Protein AF-A0A5K1JSW0-F1 (afdb_monomer)

Foldseek 3Di:
DDPLVCLQPPCVLPPPSVDDDPCSLVPDDPPVSNVSNPSLCRVQHDDPRGNPCSVVVVVVVVVVVVVLVQFKDKAADADPVRDGDDQDPDWDDDPDTDHDDDDIDIDTPDPVSVVVVVVVVVPPD

Sequence (125 aa):
MGNMWAILHDERLYPEPEKFSPERFELEKDPERLRLMDSFNYAFGFGRRRCPGMHFADQSLFFTFTSIMACFNIAPVTDSNGESILPPLEFDGGVFRHPKPFKCSITPRRKNVESLIQAAVSVTI

Mean predicted aligned error: 5.53 Å

Solvent-accessible surface area (backbone atoms only — not comparable to full-atom values): 7871 Å² total; per-residue (Å²): 134,84,63,56,66,60,61,68,48,33,52,92,76,30,68,66,52,90,55,92,57,78,60,65,76,70,71,60,78,53,66,68,56,51,63,70,57,42,56,78,69,52,78,43,48,60,77,100,71,35,50,86,56,51,68,61,51,52,54,51,50,51,54,49,52,53,48,48,61,71,40,37,42,78,44,59,36,65,51,100,84,69,48,73,45,74,68,77,98,45,64,48,82,73,98,59,80,42,71,54,94,71,70,65,39,78,42,65,58,43,82,82,40,45,60,54,54,54,51,57,59,71,68,68,126

pLDDT: mean 90.19, std 8.15, range [39.25, 96.94]

Nearest PDB structures (foldseek):
  8gk3-assembly5_E  TM=7.112E-01  e=3.158E-03  Homo sapiens

Secondary structure (DSSP, 8-state):
---HHHHHT-TTTSSSTTS--GGGGTS---HHHHHHH-THHHHT--GGGS-TTHHHHHHHHHHHHHHHHHHEEEEPEE-TTS-EEPPP--B--SSS--BPP---EEEESSHHHHHHHHHHHHT--

Radius of gyration: 18.8 Å; Cα contacts (8 Å, |Δi|>4): 91; chains: 1; bounding box: 44×35×50 Å

InterPro domains:
  IPR001128 Cytochrome P450 [PF00067] (3-104)
  IPR002401 Cytochrome P450, E-class, group I [PR00463] (3-27)
  IPR002401 Cytochrome P450, E-class, group I [PR00463] (41-51)
  IPR002401 Cytochrome P450, E-class, group I [PR00463] (51-74)
  IPR017972 Cytochrome P450, conserved site [PS00086] (44-53)
  IPR036396 Cytochrome P450 superfamily [G3DSA:1.10.630.10] (1-124)
  IPR036396 Cytochrome P450 superfamily [SSF48264] (3-109)
  IPR050364 Cytochrome P450 monooxygenase, fungi [PTHR46300] (1-121)

Structure (mmCIF, N/CA/C/O backbone):
data_AF-A0A5K1JSW0-F1
#
_entry.id   AF-A0A5K1JSW0-F1
#
loop_
_atom_site.group_PDB
_atom_site.id
_atom_site.type_symbol
_atom_site.label_atom_id
_atom_site.label_alt_id
_atom_site.label_comp_id
_atom_site.label_asym_id
_atom_site.label_entity_id
_atom_site.label_seq_id
_atom_site.pdbx_PDB_ins_code
_atom_site.Cartn_x
_atom_site.Cartn_y
_atom_site.Cartn_z
_atom_site.occupancy
_atom_site.B_iso_or_equiv
_atom_site.auth_seq_id
_atom_site.auth_comp_id
_atom_site.auth_asym_id
_atom_site.auth_atom_id
_atom_site.pdbx_PDB_model_num
ATOM 1 N N . MET A 1 1 ? -0.982 -9.280 -24.799 1.00 64.25 1 MET A N 1
ATOM 2 C CA . MET A 1 1 ? -1.411 -8.946 -23.423 1.00 64.25 1 MET A CA 1
ATOM 3 C C . MET A 1 1 ? -0.244 -9.258 -22.507 1.00 64.25 1 MET A C 1
ATOM 5 O O . MET A 1 1 ? 0.266 -10.366 -22.595 1.00 64.25 1 MET A O 1
ATOM 9 N N . GLY A 1 2 ? 0.245 -8.288 -21.734 1.00 80.81 2 GLY A N 1
ATOM 10 C CA . GLY A 1 2 ? 1.338 -8.531 -20.789 1.00 80.81 2 GLY A CA 1
ATOM 11 C C . GLY A 1 2 ? 0.811 -9.233 -19.540 1.00 80.81 2 GLY A C 1
ATOM 12 O O . GLY A 1 2 ? -0.207 -8.811 -18.997 1.00 80.81 2 GLY A O 1
ATOM 13 N N . ASN A 1 3 ? 1.483 -10.294 -19.095 1.00 90.06 3 ASN A N 1
ATOM 14 C CA . ASN A 1 3 ? 1.165 -10.943 -17.827 1.00 90.06 3 ASN A CA 1
ATOM 15 C C . ASN A 1 3 ? 1.877 -10.192 -16.693 1.00 90.06 3 ASN A C 1
ATOM 17 O O . ASN A 1 3 ? 3.034 -10.471 -16.389 1.00 90.06 3 ASN A O 1
ATOM 21 N N . MET A 1 4 ? 1.195 -9.207 -16.103 1.00 89.75 4 MET A N 1
ATOM 22 C CA . MET A 1 4 ? 1.763 -8.375 -15.033 1.00 89.75 4 MET A CA 1
ATOM 23 C C . MET A 1 4 ? 2.141 -9.195 -13.797 1.00 89.75 4 MET A C 1
ATOM 25 O O . MET A 1 4 ? 3.166 -8.915 -13.187 1.00 89.75 4 MET A O 1
ATOM 29 N N . TRP A 1 5 ? 1.355 -10.226 -13.464 1.00 89.94 5 TRP A N 1
ATOM 30 C CA . TRP A 1 5 ? 1.650 -11.100 -12.330 1.00 89.94 5 TRP A CA 1
ATOM 31 C C . TRP A 1 5 ? 2.996 -11.804 -12.527 1.00 89.94 5 TRP A C 1
ATOM 33 O O . TRP A 1 5 ? 3.866 -11.679 -11.676 1.00 89.94 5 TRP A O 1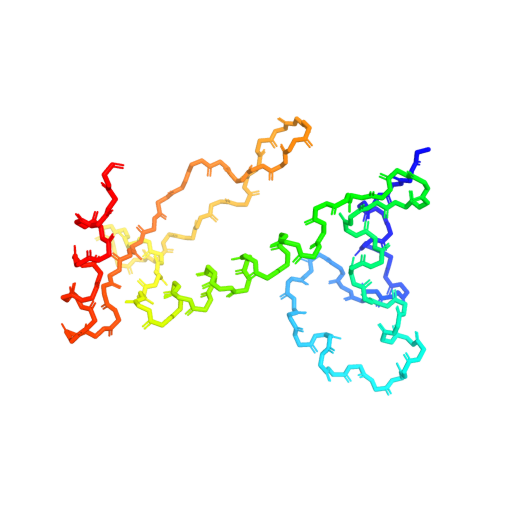
ATOM 43 N N . ALA A 1 6 ? 3.221 -12.417 -13.695 1.00 93.38 6 ALA A N 1
ATOM 44 C CA . ALA A 1 6 ? 4.487 -13.089 -13.996 1.00 93.38 6 ALA A CA 1
ATOM 45 C C . ALA A 1 6 ? 5.699 -12.138 -14.000 1.00 93.38 6 ALA A C 1
ATOM 47 O O . ALA A 1 6 ? 6.778 -12.538 -13.585 1.00 93.38 6 ALA A O 1
ATOM 48 N N . ILE A 1 7 ? 5.535 -10.884 -14.444 1.00 92.50 7 ILE A N 1
ATOM 49 C CA . ILE A 1 7 ? 6.622 -9.887 -14.424 1.00 92.50 7 ILE A CA 1
ATOM 50 C C . ILE A 1 7 ? 6.992 -9.514 -12.984 1.00 92.50 7 ILE A C 1
ATOM 52 O O . ILE A 1 7 ? 8.168 -9.497 -12.632 1.00 92.50 7 ILE A O 1
ATOM 56 N N . LEU A 1 8 ? 5.988 -9.233 -12.149 1.00 92.12 8 LEU A N 1
ATOM 57 C CA . LEU A 1 8 ? 6.192 -8.841 -10.751 1.00 92.12 8 LEU A CA 1
ATOM 58 C C . LEU A 1 8 ? 6.599 -10.022 -9.847 1.00 92.12 8 LEU A C 1
ATOM 60 O O . LEU A 1 8 ? 6.973 -9.791 -8.703 1.00 92.12 8 LEU 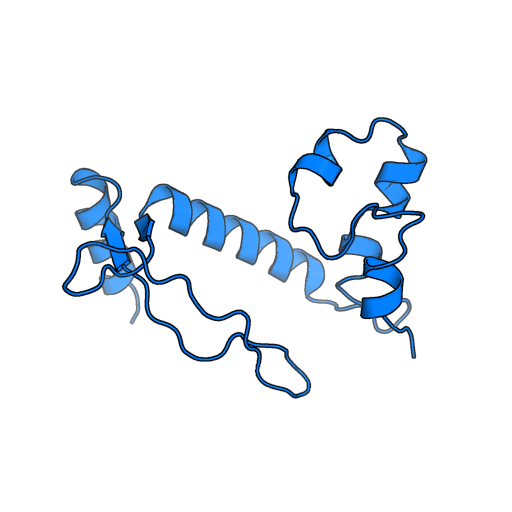A O 1
ATOM 64 N N . HIS A 1 9 ? 6.552 -11.258 -10.359 1.00 94.19 9 HIS A N 1
ATOM 65 C CA . HIS A 1 9 ? 7.000 -12.480 -9.675 1.00 94.19 9 HIS A CA 1
ATOM 66 C C . HIS A 1 9 ? 8.228 -13.123 -10.345 1.00 94.19 9 HIS A C 1
ATOM 68 O O . HIS A 1 9 ? 8.542 -14.282 -10.088 1.00 94.19 9 HIS A O 1
ATOM 74 N N . ASP A 1 10 ? 8.942 -12.400 -11.215 1.00 93.88 10 ASP A N 1
ATOM 75 C CA . ASP A 1 10 ? 10.202 -12.894 -11.774 1.00 93.88 10 ASP A CA 1
ATOM 76 C C . ASP A 1 10 ? 11.290 -12.881 -10.693 1.00 93.88 10 ASP A C 1
ATOM 78 O O . ASP A 1 10 ? 11.804 -11.819 -10.337 1.00 93.88 10 ASP A O 1
ATOM 82 N N . GLU A 1 11 ? 11.671 -14.060 -10.197 1.00 94.81 11 GLU A N 1
ATOM 83 C CA . GLU A 1 11 ? 12.669 -14.229 -9.129 1.00 94.81 11 GLU A CA 1
ATOM 84 C C . GLU A 1 11 ? 14.026 -13.584 -9.446 1.00 94.81 11 GLU A C 1
ATOM 86 O O . GLU A 1 11 ? 14.777 -13.224 -8.535 1.00 94.81 11 GLU A O 1
ATOM 91 N N . ARG A 1 12 ? 14.345 -13.376 -10.731 1.00 92.25 12 ARG A N 1
ATOM 92 C CA . ARG A 1 12 ? 15.584 -12.698 -11.145 1.00 92.25 12 ARG A CA 1
ATOM 93 C C . ARG A 1 12 ? 15.591 -11.231 -10.718 1.00 92.25 12 ARG A C 1
ATOM 95 O O . ARG A 1 12 ? 16.654 -10.701 -10.385 1.00 92.25 12 ARG A O 1
ATOM 102 N N . LEU A 1 13 ? 14.426 -10.583 -10.710 1.00 91.06 13 LEU A N 1
ATOM 103 C CA . LEU A 1 13 ? 14.237 -9.196 -10.270 1.00 91.06 13 LEU A CA 1
ATOM 104 C C . LEU A 1 13 ? 13.745 -9.130 -8.818 1.00 91.06 13 LEU A C 1
ATOM 106 O O . LEU A 1 13 ? 14.257 -8.337 -8.026 1.00 91.06 13 LEU A O 1
ATOM 110 N N . TYR A 1 14 ? 12.822 -10.013 -8.441 1.00 92.50 14 TYR A N 1
ATOM 111 C CA . TYR A 1 14 ? 12.183 -10.048 -7.130 1.00 92.50 14 TYR A CA 1
ATOM 112 C C . TYR A 1 14 ? 12.440 -11.389 -6.418 1.00 92.50 14 TYR A C 1
ATOM 114 O O . TYR A 1 14 ? 11.580 -12.261 -6.452 1.00 92.50 14 TYR A O 1
ATOM 122 N N . PRO A 1 15 ? 13.598 -11.580 -5.752 1.00 92.00 15 PRO A N 1
ATOM 123 C CA . PRO A 1 15 ? 13.854 -12.786 -4.955 1.00 92.00 15 PRO A CA 1
ATOM 124 C C . PRO A 1 15 ? 12.768 -13.046 -3.895 1.00 92.00 15 PRO A C 1
ATOM 126 O O . PRO A 1 15 ? 12.360 -12.113 -3.211 1.00 92.00 15 PRO A O 1
ATOM 129 N N . GLU A 1 16 ? 12.316 -14.290 -3.724 1.00 94.94 16 GLU A N 1
ATOM 130 C CA . GLU A 1 16 ? 11.179 -14.620 -2.837 1.00 94.94 16 GLU A CA 1
ATOM 131 C C . GLU A 1 16 ? 9.923 -13.758 -3.137 1.00 94.94 16 GLU A C 1
ATOM 133 O O . GLU A 1 16 ? 9.435 -13.051 -2.253 1.00 94.94 16 GLU A O 1
ATOM 138 N N . PRO A 1 17 ? 9.384 -13.770 -4.372 1.00 94.12 17 PRO A N 1
ATOM 139 C CA . PRO A 1 17 ? 8.358 -12.811 -4.804 1.00 94.12 17 PRO A CA 1
ATOM 140 C C . PRO A 1 17 ? 7.022 -12.948 -4.057 1.00 94.12 17 PRO A C 1
ATOM 142 O O . PRO A 1 17 ? 6.269 -11.985 -3.957 1.00 94.12 17 PRO A O 1
ATOM 145 N N . GLU A 1 18 ? 6.748 -14.121 -3.484 1.00 94.06 18 GLU A N 1
ATOM 146 C CA . GLU A 1 18 ? 5.562 -14.383 -2.656 1.00 94.06 18 GLU A CA 1
ATOM 147 C C . GLU A 1 18 ? 5.653 -13.739 -1.259 1.00 94.06 18 GLU A C 1
ATOM 149 O O . GLU A 1 18 ? 4.655 -13.622 -0.544 1.00 94.06 18 GLU A O 1
ATOM 154 N N . LYS A 1 19 ? 6.852 -13.317 -0.834 1.00 94.81 19 LYS A N 1
ATOM 155 C CA . LYS A 1 19 ? 7.077 -12.698 0.472 1.00 94.81 19 LYS A CA 1
ATOM 156 C C . LYS A 1 19 ? 6.889 -11.187 0.380 1.00 94.81 19 LYS A C 1
ATOM 158 O O . LYS A 1 19 ? 7.614 -10.487 -0.324 1.00 94.81 19 LYS A O 1
ATOM 163 N N . PHE A 1 20 ? 5.969 -10.657 1.182 1.00 92.94 20 PHE A N 1
ATOM 164 C CA . PHE A 1 20 ? 5.838 -9.214 1.359 1.00 92.94 20 PHE A CA 1
ATOM 165 C C . PHE A 1 20 ? 7.057 -8.654 2.113 1.00 92.94 20 PHE A C 1
ATOM 167 O O . PHE A 1 20 ? 7.194 -8.861 3.317 1.00 92.94 20 PHE A O 1
ATOM 174 N N . SER A 1 21 ? 7.948 -7.959 1.399 1.00 92.94 21 SER A N 1
ATOM 175 C CA . SER A 1 21 ? 9.129 -7.289 1.964 1.00 92.94 21 SER A CA 1
ATOM 176 C C . SER A 1 21 ? 9.313 -5.908 1.326 1.00 92.94 21 SER A C 1
ATOM 178 O O . SER A 1 21 ? 9.879 -5.808 0.233 1.00 92.94 21 SER A O 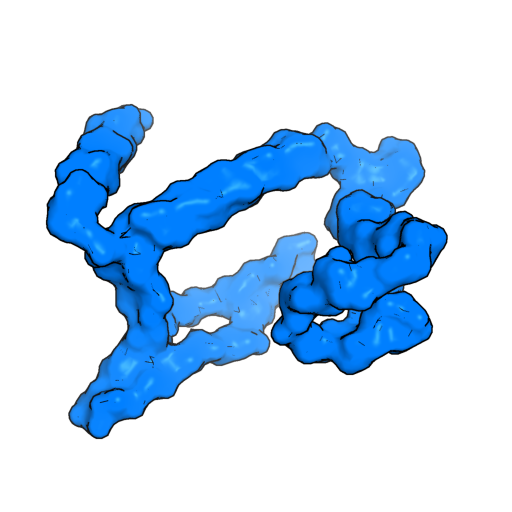1
ATOM 180 N N . PRO A 1 22 ? 8.822 -4.834 1.971 1.00 91.81 22 PRO A N 1
ATOM 181 C CA . PRO A 1 22 ? 9.035 -3.459 1.514 1.00 91.81 22 PRO A CA 1
ATOM 182 C C . PRO A 1 22 ? 10.518 -3.081 1.420 1.00 91.81 22 PRO A C 1
ATOM 184 O O . PRO A 1 22 ? 10.923 -2.365 0.505 1.00 91.81 22 PRO A O 1
ATOM 187 N N . GLU A 1 23 ? 11.343 -3.628 2.314 1.00 92.00 23 GLU A N 1
ATOM 188 C CA . GLU A 1 23 ? 12.776 -3.332 2.435 1.00 92.00 23 GLU A CA 1
ATOM 189 C C . GLU A 1 23 ? 13.543 -3.682 1.157 1.00 92.00 23 GLU A C 1
ATOM 191 O O . GLU A 1 23 ? 14.609 -3.130 0.887 1.00 92.00 23 GLU A O 1
ATOM 196 N N . ARG A 1 24 ? 12.993 -4.568 0.320 1.00 90.75 24 ARG A N 1
ATOM 197 C CA . ARG A 1 24 ? 13.606 -4.960 -0.950 1.00 90.75 24 ARG A CA 1
ATOM 198 C C . ARG A 1 24 ? 13.831 -3.794 -1.916 1.00 90.75 24 ARG A C 1
ATOM 200 O O . ARG A 1 24 ? 14.682 -3.902 -2.792 1.00 90.75 24 ARG A O 1
ATOM 207 N N . PHE A 1 25 ? 13.058 -2.717 -1.781 1.00 89.50 25 PHE A N 1
ATOM 208 C CA . PHE A 1 25 ? 13.194 -1.507 -2.595 1.00 89.50 25 PHE A CA 1
ATOM 209 C C . PHE A 1 25 ? 14.185 -0.497 -1.998 1.00 89.50 25 PHE A C 1
ATOM 211 O O . PHE A 1 25 ? 14.611 0.415 -2.697 1.00 89.50 25 PHE A O 1
ATOM 218 N N . GLU A 1 26 ? 14.572 -0.668 -0.732 1.00 86.88 26 GLU A N 1
ATOM 219 C CA . GLU A 1 26 ? 15.529 0.196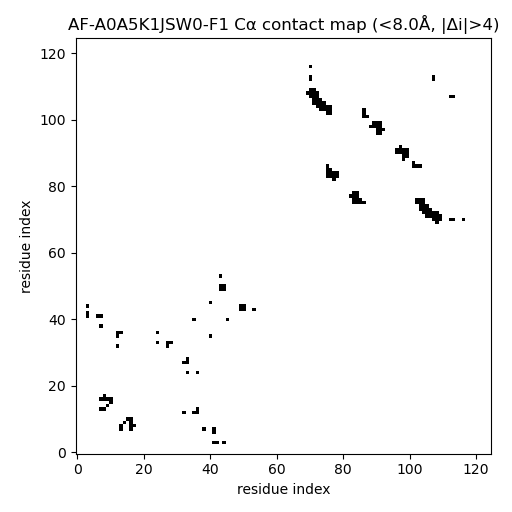 -0.027 1.00 86.88 26 GLU A CA 1
ATOM 220 C C . GLU A 1 26 ? 16.936 -0.417 0.032 1.00 86.88 26 GLU A C 1
ATOM 222 O O . GLU A 1 26 ? 17.935 0.300 0.021 1.00 86.88 26 GLU A O 1
ATOM 227 N N . LEU A 1 27 ? 17.022 -1.750 0.112 1.00 86.31 27 LEU A N 1
ATOM 228 C CA . LEU A 1 27 ? 18.281 -2.482 0.278 1.00 86.31 27 LEU A CA 1
ATOM 229 C C . LEU A 1 27 ? 19.044 -2.708 -1.032 1.00 86.31 27 LEU A C 1
ATOM 231 O O . LEU A 1 27 ? 20.252 -2.951 -0.989 1.00 86.31 27 LEU A O 1
ATOM 235 N N . GLU A 1 28 ? 18.364 -2.655 -2.178 1.00 88.56 28 GLU A N 1
ATOM 236 C CA . GLU A 1 28 ? 19.007 -2.774 -3.486 1.00 88.56 28 GLU A CA 1
ATOM 237 C C . GLU A 1 28 ? 19.845 -1.521 -3.779 1.00 88.56 28 GLU A C 1
ATOM 239 O O . GLU A 1 28 ? 19.391 -0.393 -3.596 1.00 88.56 28 GLU A O 1
ATOM 244 N N . LYS A 1 29 ? 21.090 -1.722 -4.215 1.00 90.44 29 LYS A N 1
ATOM 245 C CA . LYS A 1 29 ? 22.070 -0.641 -4.412 1.00 90.44 29 LYS A CA 1
ATOM 246 C C . LYS A 1 29 ? 22.467 -0.456 -5.866 1.00 90.44 29 LYS A C 1
ATOM 248 O O . LYS A 1 29 ? 23.040 0.583 -6.188 1.00 90.44 29 LYS A O 1
ATOM 253 N N . ASP A 1 30 ? 22.200 -1.439 -6.725 1.00 92.56 30 ASP A N 1
ATOM 254 C CA . ASP A 1 30 ? 22.437 -1.311 -8.159 1.00 92.56 30 ASP A CA 1
ATOM 255 C C . ASP A 1 30 ? 21.363 -0.394 -8.786 1.00 92.56 30 ASP A C 1
ATOM 257 O O . ASP A 1 30 ? 20.182 -0.757 -8.801 1.00 92.56 30 ASP A O 1
ATOM 261 N N . PRO A 1 31 ? 21.739 0.783 -9.327 1.00 90.94 31 PRO A N 1
ATOM 262 C CA . PRO A 1 31 ? 20.786 1.728 -9.905 1.00 90.94 31 PRO A CA 1
ATOM 263 C C . PRO A 1 31 ? 19.994 1.167 -11.090 1.00 90.94 31 PRO A C 1
ATOM 265 O O . PRO A 1 31 ? 18.811 1.482 -11.231 1.00 90.94 31 PRO A O 1
ATOM 268 N N . GLU A 1 32 ? 20.605 0.331 -11.938 1.00 91.94 32 GLU A N 1
ATOM 269 C CA . GLU A 1 32 ? 19.886 -0.254 -13.078 1.00 91.94 32 GLU A CA 1
ATOM 270 C C . GLU A 1 32 ? 18.879 -1.294 -12.606 1.00 91.94 32 GLU A C 1
ATOM 272 O O . GLU A 1 32 ? 17.747 -1.351 -13.097 1.00 91.94 32 GLU A O 1
ATOM 277 N N . ARG A 1 33 ? 19.258 -2.082 -11.602 1.00 91.06 33 ARG A N 1
ATOM 278 C CA . ARG A 1 33 ? 18.356 -3.049 -10.991 1.00 91.06 33 ARG A CA 1
ATOM 279 C C . ARG A 1 33 ? 17.197 -2.360 -10.275 1.00 91.06 33 ARG A C 1
ATOM 281 O O . ARG A 1 33 ? 16.060 -2.758 -10.501 1.00 91.06 33 ARG A O 1
ATOM 288 N N . LEU A 1 34 ? 17.445 -1.283 -9.525 1.00 90.62 34 LEU A N 1
ATOM 289 C CA . LEU A 1 34 ? 16.390 -0.440 -8.942 1.00 90.62 34 LEU A CA 1
ATOM 290 C C . LEU A 1 34 ? 15.433 0.090 -10.013 1.00 90.62 34 LEU A C 1
ATOM 292 O O . LEU A 1 34 ? 14.215 -0.013 -9.865 1.00 90.62 34 LEU A O 1
ATOM 296 N N . ARG A 1 35 ? 15.975 0.599 -11.126 1.00 91.44 35 ARG A N 1
ATOM 297 C CA . ARG A 1 35 ? 15.178 1.102 -12.252 1.00 91.44 35 ARG A CA 1
ATOM 298 C C . ARG A 1 35 ? 14.286 0.016 -12.854 1.00 91.44 35 ARG A C 1
ATOM 300 O O . ARG A 1 35 ? 13.150 0.303 -13.221 1.00 91.44 35 ARG A O 1
ATOM 307 N N . LEU A 1 36 ? 14.785 -1.214 -12.971 1.00 91.50 36 LEU A N 1
ATOM 308 C CA . LEU A 1 36 ? 14.015 -2.363 -13.460 1.00 91.50 36 LEU A CA 1
ATOM 309 C C . LEU A 1 36 ? 13.030 -2.909 -12.423 1.00 91.50 36 LEU A C 1
ATOM 311 O O . LEU A 1 36 ? 12.002 -3.455 -12.801 1.00 91.50 36 LEU A O 1
ATOM 315 N N . MET A 1 37 ? 13.328 -2.777 -11.134 1.00 91.25 37 MET A N 1
ATOM 316 C CA . MET A 1 37 ? 12.460 -3.227 -10.047 1.00 91.25 37 MET A CA 1
ATOM 317 C C . MET A 1 37 ? 11.329 -2.248 -9.738 1.00 91.25 37 MET A C 1
ATOM 319 O O . MET A 1 37 ? 10.366 -2.649 -9.079 1.00 91.25 37 MET A O 1
ATOM 323 N N . ASP A 1 38 ? 11.423 -0.998 -10.198 1.00 89.75 38 ASP A N 1
ATOM 324 C CA . ASP A 1 38 ? 10.386 0.008 -9.996 1.00 89.75 38 ASP A CA 1
ATOM 325 C C . ASP A 1 38 ? 9.032 -0.494 -10.522 1.00 89.75 38 ASP A C 1
ATOM 327 O O . ASP A 1 38 ? 8.766 -0.573 -11.727 1.00 89.75 38 ASP A O 1
ATOM 331 N N . SER A 1 39 ? 8.156 -0.831 -9.573 1.00 85.31 39 SER A N 1
ATOM 332 C CA . SER A 1 39 ? 6.827 -1.372 -9.840 1.00 85.31 39 SER A CA 1
ATOM 333 C C . SER A 1 39 ? 5.966 -0.413 -10.666 1.00 85.31 39 SER A C 1
ATOM 335 O O . SER A 1 39 ? 5.095 -0.873 -11.410 1.00 85.31 39 SER A O 1
ATOM 337 N N . PHE A 1 40 ? 6.247 0.896 -10.635 1.00 88.62 40 PHE A N 1
ATOM 338 C CA . PHE A 1 40 ? 5.525 1.907 -11.405 1.00 88.62 40 PHE A CA 1
ATOM 339 C C . PHE A 1 40 ? 5.637 1.674 -12.916 1.00 88.62 40 PHE A C 1
ATOM 341 O O . PHE A 1 40 ? 4.726 2.029 -13.675 1.00 88.62 40 PHE A O 1
ATOM 348 N N . ASN A 1 41 ? 6.714 1.018 -13.365 1.00 88.50 41 ASN A N 1
ATOM 349 C CA . ASN A 1 41 ? 6.914 0.631 -14.761 1.00 88.50 41 ASN A CA 1
ATOM 350 C C . ASN A 1 41 ? 5.900 -0.405 -15.255 1.00 88.50 41 ASN A C 1
ATOM 352 O O . ASN A 1 41 ? 5.612 -0.427 -16.452 1.00 88.50 41 ASN A O 1
ATOM 356 N N . TYR A 1 42 ? 5.348 -1.228 -14.356 1.00 90.44 42 TYR A N 1
ATOM 357 C CA . TYR A 1 42 ? 4.544 -2.399 -14.719 1.00 90.44 42 TYR A CA 1
ATOM 358 C C . TYR A 1 42 ? 3.125 -2.378 -14.141 1.00 90.44 42 TYR A C 1
ATOM 360 O O . TYR A 1 42 ? 2.191 -2.807 -14.819 1.00 90.44 42 TYR A O 1
ATOM 368 N N . ALA A 1 43 ? 2.932 -1.830 -12.938 1.00 90.38 43 ALA A N 1
ATOM 369 C CA . ALA A 1 43 ? 1.659 -1.842 -12.211 1.00 90.38 43 ALA A CA 1
ATOM 370 C C . ALA A 1 43 ? 0.529 -1.076 -12.926 1.00 90.38 43 ALA A C 1
ATOM 372 O O . ALA A 1 43 ? -0.645 -1.403 -12.774 1.00 90.38 43 ALA A O 1
ATOM 373 N N . PHE A 1 44 ? 0.882 -0.083 -13.747 1.00 91.81 44 PHE A N 1
ATOM 374 C CA . PHE A 1 44 ? -0.064 0.772 -14.473 1.00 91.81 44 PHE A CA 1
ATOM 375 C C . PHE A 1 44 ? -0.190 0.421 -15.966 1.00 91.81 44 PHE A C 1
ATOM 377 O O . PHE A 1 44 ? -0.731 1.206 -16.752 1.00 91.81 44 PHE A O 1
ATOM 384 N N . GLY A 1 45 ? 0.301 -0.752 -16.376 1.00 91.31 45 GLY A N 1
ATOM 385 C CA . GLY A 1 45 ? 0.304 -1.195 -17.770 1.00 91.31 45 GLY A CA 1
ATOM 386 C C . GLY A 1 45 ? 1.361 -0.500 -18.639 1.00 91.31 45 GLY A C 1
ATOM 387 O O . GLY A 1 45 ? 2.234 0.213 -18.149 1.00 91.31 45 GLY A O 1
ATOM 388 N N . PHE A 1 46 ? 1.288 -0.714 -19.959 1.00 90.50 46 PHE A N 1
ATOM 389 C CA . PHE A 1 46 ? 2.380 -0.395 -20.890 1.00 90.50 46 PHE A CA 1
ATOM 390 C C . PHE A 1 46 ? 1.925 0.328 -22.161 1.00 90.50 46 PHE A C 1
ATOM 392 O O . PHE A 1 46 ? 0.793 0.178 -22.634 1.00 90.50 46 PHE A O 1
ATOM 399 N N . GLY A 1 47 ? 2.869 1.044 -22.777 1.00 90.06 47 GLY A N 1
ATOM 400 C CA . GLY A 1 47 ? 2.716 1.641 -24.102 1.00 90.06 47 GLY A CA 1
ATOM 401 C C . GLY A 1 47 ? 1.580 2.663 -24.183 1.00 90.06 47 GLY A C 1
ATOM 402 O O . GLY A 1 47 ? 1.266 3.355 -23.220 1.00 90.06 47 GLY A O 1
ATOM 403 N N . ARG A 1 48 ? 0.924 2.737 -25.349 1.00 93.62 48 ARG A N 1
ATOM 404 C CA . ARG A 1 48 ? -0.133 3.728 -25.647 1.00 93.62 48 ARG A CA 1
ATOM 405 C C . ARG A 1 48 ? -1.404 3.596 -24.792 1.00 93.62 48 ARG A C 1
ATOM 407 O O . ARG A 1 48 ? -2.284 4.441 -24.896 1.00 93.62 48 ARG A O 1
ATOM 414 N N . ARG A 1 49 ? -1.541 2.519 -24.010 1.00 91.94 49 ARG A N 1
ATOM 415 C CA . ARG A 1 49 ? -2.699 2.245 -23.139 1.00 91.94 49 ARG A CA 1
ATOM 416 C C . ARG A 1 49 ? -2.315 2.211 -21.656 1.00 91.94 49 ARG A C 1
ATOM 418 O O . ARG A 1 49 ? -3.082 1.694 -20.851 1.00 91.94 49 ARG A O 1
ATOM 425 N N . ARG A 1 50 ? -1.136 2.736 -21.301 1.00 92.69 50 ARG A N 1
ATOM 426 C CA . ARG A 1 50 ? -0.738 2.925 -19.902 1.00 92.69 50 ARG A CA 1
ATOM 427 C C . ARG A 1 50 ? -1.773 3.792 -19.180 1.00 92.69 50 ARG A C 1
ATOM 429 O O . ARG A 1 50 ? -2.326 4.713 -19.782 1.00 92.69 50 ARG A O 1
ATOM 436 N N . CYS A 1 51 ? -2.045 3.475 -17.916 1.00 94.38 51 CYS A N 1
ATOM 437 C CA . CYS A 1 51 ? -3.066 4.147 -17.120 1.00 94.38 51 CYS A CA 1
ATOM 438 C C . CYS A 1 51 ? -2.809 5.664 -17.065 1.00 94.38 51 CYS A C 1
ATOM 440 O O . CYS A 1 51 ? -1.791 6.078 -16.508 1.00 94.38 51 CYS A O 1
ATOM 442 N N . PRO A 1 52 ? -3.726 6.508 -17.576 1.00 96.44 52 PRO A N 1
ATOM 443 C CA . PRO A 1 52 ? -3.551 7.959 -17.518 1.00 96.44 52 PRO A CA 1
ATOM 444 C C . PRO A 1 52 ? -3.668 8.507 -16.086 1.00 96.44 52 PRO A C 1
ATOM 446 O O . PRO A 1 52 ? -3.182 9.596 -15.805 1.00 96.44 52 PRO A O 1
ATOM 449 N N . GLY A 1 53 ? -4.285 7.752 -15.170 1.00 95.94 53 GLY A N 1
ATOM 450 C CA . GLY A 1 53 ? -4.475 8.136 -13.770 1.00 95.94 53 GLY A CA 1
ATOM 451 C C . GLY A 1 53 ? -3.323 7.769 -12.832 1.00 95.94 53 GLY A C 1
ATOM 452 O O . GLY A 1 53 ? -3.462 7.974 -11.631 1.00 95.94 53 GLY A O 1
ATOM 453 N N . MET A 1 54 ? -2.208 7.222 -13.333 1.00 94.88 54 MET A N 1
ATOM 454 C CA . MET A 1 54 ? -1.123 6.678 -12.496 1.00 94.88 54 MET A CA 1
ATOM 455 C C . MET A 1 54 ? -0.567 7.676 -11.469 1.00 94.88 54 MET A C 1
ATOM 457 O O . MET A 1 54 ? -0.426 7.332 -10.303 1.00 94.88 54 MET A O 1
ATOM 461 N N . HIS A 1 55 ? -0.326 8.929 -11.866 1.00 95.06 55 HIS A N 1
ATOM 462 C CA . HIS A 1 55 ? 0.222 9.950 -10.965 1.00 95.06 55 HIS A CA 1
ATOM 463 C C . HIS A 1 55 ? -0.783 10.401 -9.902 1.00 95.06 55 HIS A C 1
ATOM 465 O O . HIS A 1 55 ? -0.417 10.612 -8.751 1.00 95.06 55 HIS A O 1
ATOM 471 N N . PHE A 1 56 ? -2.059 10.517 -10.279 1.00 96.75 56 PHE A N 1
ATOM 472 C CA . PHE A 1 56 ? -3.120 10.846 -9.333 1.00 96.75 56 PHE A CA 1
ATOM 473 C C . PHE A 1 56 ? -3.327 9.715 -8.321 1.00 96.75 56 PHE A C 1
ATOM 475 O O . PHE A 1 56 ? -3.448 9.977 -7.125 1.00 96.75 56 PHE A O 1
ATOM 482 N N . ALA A 1 57 ? -3.343 8.465 -8.793 1.00 94.81 57 ALA A N 1
ATOM 483 C CA . ALA A 1 57 ? -3.486 7.290 -7.943 1.00 94.81 57 ALA A CA 1
ATOM 484 C C . ALA A 1 57 ? -2.337 7.191 -6.932 1.00 94.81 57 ALA A C 1
ATOM 486 O O . ALA A 1 57 ? -2.597 7.015 -5.748 1.00 94.81 57 ALA A O 1
ATOM 487 N N . ASP A 1 58 ? -1.095 7.373 -7.380 1.00 93.81 58 ASP A N 1
ATOM 488 C CA . ASP A 1 58 ? 0.097 7.328 -6.529 1.00 93.81 58 ASP A CA 1
ATOM 489 C C . ASP A 1 58 ? 0.044 8.349 -5.384 1.00 93.81 58 ASP A C 1
ATOM 491 O O . ASP A 1 58 ? 0.106 7.991 -4.207 1.00 93.81 58 ASP A O 1
ATOM 495 N N . GLN A 1 59 ? -0.198 9.619 -5.720 1.00 96.00 59 GLN A N 1
ATOM 496 C CA . GLN A 1 59 ? -0.309 10.686 -4.724 1.00 96.00 59 GLN A CA 1
ATOM 497 C C . GLN A 1 59 ? -1.488 10.458 -3.772 1.00 96.00 59 GLN A C 1
ATOM 499 O O . GLN A 1 59 ? -1.350 10.614 -2.557 1.00 96.00 59 GLN A O 1
ATOM 504 N N . SER A 1 60 ? -2.645 10.056 -4.304 1.00 96.94 60 SER A N 1
ATOM 505 C CA . SER A 1 60 ? -3.843 9.806 -3.496 1.00 96.94 60 SER A CA 1
ATOM 506 C C . SER A 1 60 ? -3.634 8.649 -2.520 1.00 96.94 60 SER A C 1
ATOM 508 O O . SER A 1 60 ? -4.015 8.757 -1.353 1.00 96.94 60 SER A O 1
ATOM 510 N N . LEU A 1 61 ? -2.999 7.560 -2.964 1.00 95.25 61 LEU A N 1
ATOM 511 C CA . LEU A 1 61 ? -2.659 6.424 -2.109 1.00 95.25 61 LEU A CA 1
ATOM 512 C C . LEU A 1 61 ? -1.671 6.842 -1.022 1.00 95.25 61 LEU A C 1
ATOM 514 O O . LEU A 1 61 ? -1.904 6.535 0.147 1.00 95.25 61 LEU A O 1
ATOM 518 N N . PHE A 1 62 ? -0.628 7.600 -1.370 1.00 95.75 62 PHE A N 1
ATOM 519 C CA . PHE A 1 62 ? 0.338 8.100 -0.395 1.00 95.75 62 PHE A CA 1
ATOM 520 C C . PHE A 1 62 ? -0.333 8.936 0.705 1.00 95.75 62 PHE A C 1
ATOM 522 O O . PHE A 1 62 ? -0.150 8.655 1.893 1.00 95.75 62 PHE A O 1
ATOM 529 N N . PHE A 1 63 ? -1.166 9.918 0.342 1.00 96.81 63 PHE A N 1
ATOM 530 C CA . PHE A 1 63 ? -1.888 10.734 1.326 1.00 96.81 63 PHE A CA 1
ATOM 531 C C . PHE A 1 63 ? -2.877 9.918 2.156 1.00 96.81 63 PHE A C 1
ATOM 533 O O . PHE A 1 63 ? -2.990 10.132 3.364 1.00 96.81 63 PHE A O 1
ATOM 540 N N . THR A 1 64 ? -3.556 8.955 1.536 1.00 96.00 64 THR A N 1
ATOM 541 C CA . THR A 1 64 ? -4.496 8.073 2.234 1.00 96.00 64 THR A CA 1
ATOM 542 C C . THR A 1 64 ? -3.769 7.230 3.280 1.00 96.00 64 THR A C 1
ATOM 544 O O . THR A 1 64 ? -4.134 7.263 4.455 1.00 96.00 64 THR A O 1
ATOM 547 N N . PHE A 1 65 ? -2.698 6.526 2.901 1.00 96.00 65 PHE A N 1
ATOM 548 C CA . PHE A 1 65 ? -1.951 5.669 3.823 1.00 96.00 65 PHE A CA 1
ATOM 549 C C . PHE A 1 65 ? -1.253 6.461 4.925 1.00 96.00 65 PHE A C 1
ATOM 551 O O . PHE A 1 65 ? -1.322 6.070 6.088 1.00 96.00 65 PHE A O 1
ATOM 558 N N . THR A 1 66 ? -0.615 7.586 4.597 1.00 96.75 66 THR A N 1
ATOM 559 C CA . THR A 1 66 ? 0.041 8.432 5.608 1.00 96.75 66 THR A CA 1
ATOM 560 C C . THR A 1 66 ? -0.962 9.012 6.598 1.00 96.75 66 THR A C 1
ATOM 562 O O . THR A 1 66 ? -0.685 9.017 7.796 1.00 96.75 66 T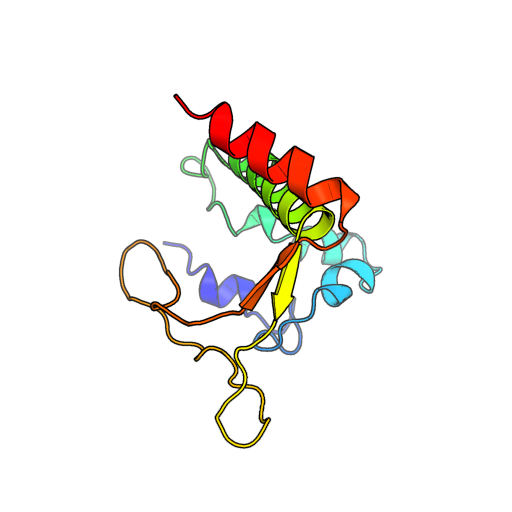HR A O 1
ATOM 565 N N . SER A 1 67 ? -2.151 9.408 6.139 1.00 94.69 67 SER A N 1
ATOM 566 C CA . SER A 1 67 ? -3.231 9.890 7.011 1.00 94.69 67 SER A CA 1
ATOM 567 C C . SER A 1 67 ? -3.784 8.775 7.898 1.00 94.69 67 SER A C 1
ATOM 569 O O . SER A 1 67 ? -3.944 8.967 9.103 1.00 94.69 67 SER A O 1
ATOM 571 N N . ILE A 1 68 ? -4.012 7.581 7.335 1.00 95.25 68 ILE A N 1
ATOM 572 C CA . ILE A 1 68 ? -4.433 6.401 8.104 1.00 95.25 68 ILE A CA 1
ATOM 573 C C . ILE A 1 68 ? -3.398 6.077 9.186 1.00 95.25 68 ILE A C 1
ATOM 575 O O . ILE A 1 68 ? -3.752 5.925 10.355 1.00 95.25 68 ILE A O 1
ATOM 579 N N . MET A 1 69 ? -2.116 6.029 8.819 1.00 95.12 69 MET A N 1
ATO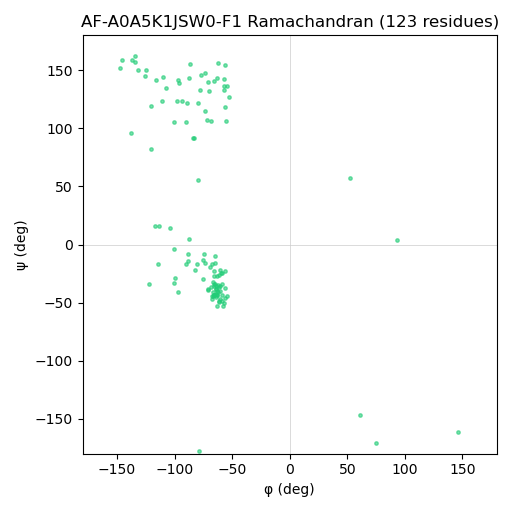M 580 C CA . MET A 1 69 ? -1.026 5.771 9.756 1.00 95.12 69 MET A CA 1
ATOM 581 C C . MET A 1 69 ? -0.872 6.892 10.784 1.00 95.12 69 MET A C 1
ATOM 583 O O . MET A 1 69 ? -0.555 6.611 11.929 1.00 95.12 69 MET A O 1
ATOM 587 N N . ALA A 1 70 ? -1.093 8.157 10.440 1.00 94.38 70 ALA A N 1
ATOM 588 C CA . ALA A 1 70 ? -1.006 9.246 11.410 1.00 94.38 70 ALA A CA 1
ATOM 589 C C . ALA A 1 70 ? -2.132 9.176 12.456 1.00 94.38 70 ALA A C 1
ATOM 591 O O . ALA A 1 70 ? -1.903 9.480 13.633 1.00 94.38 70 ALA A O 1
ATOM 592 N N . CYS A 1 71 ? -3.329 8.757 12.036 1.00 95.75 71 CYS A N 1
ATOM 593 C CA . CYS A 1 71 ? -4.543 8.885 12.832 1.00 95.75 71 CYS A CA 1
ATOM 594 C C . CYS A 1 71 ? -4.972 7.620 13.567 1.00 95.75 71 CYS A C 1
ATOM 596 O O . CYS A 1 71 ? -5.581 7.736 14.632 1.00 95.75 71 CYS A O 1
ATOM 598 N N . PHE A 1 72 ? -4.651 6.435 13.053 1.00 96.44 72 PHE A N 1
ATOM 599 C CA . PHE A 1 72 ? -5.215 5.186 13.556 1.00 96.44 72 PHE A CA 1
ATOM 600 C C . PHE A 1 72 ? -4.151 4.165 13.974 1.00 96.44 72 PHE A C 1
ATOM 602 O O . PHE A 1 72 ? -3.035 4.099 13.446 1.00 96.44 72 PHE A O 1
ATOM 609 N N . ASN A 1 73 ? -4.528 3.348 14.951 1.00 96.25 73 ASN A N 1
ATOM 610 C CA . ASN A 1 73 ? -3.941 2.044 15.210 1.00 96.25 73 ASN A CA 1
ATOM 611 C C . ASN A 1 73 ? -4.855 1.001 14.567 1.00 96.25 73 ASN A C 1
ATOM 613 O O . ASN A 1 73 ? -6.047 0.956 14.877 1.00 96.25 73 ASN A O 1
ATOM 617 N N . ILE A 1 74 ? -4.291 0.185 13.678 1.00 95.56 74 ILE A N 1
ATOM 618 C CA . ILE A 1 74 ? -4.982 -0.928 13.024 1.00 95.56 74 ILE A CA 1
ATOM 619 C C . ILE A 1 74 ? -4.380 -2.216 13.573 1.00 95.56 74 ILE A C 1
ATOM 621 O O . ILE A 1 74 ? -3.166 -2.404 13.500 1.00 95.56 74 ILE A O 1
ATOM 625 N N . ALA A 1 75 ? -5.220 -3.078 14.134 1.00 94.44 75 ALA A N 1
ATOM 626 C CA . ALA A 1 75 ? -4.805 -4.332 14.749 1.00 94.44 75 ALA A CA 1
ATOM 627 C C . ALA A 1 75 ? -5.749 -5.485 14.364 1.00 94.44 75 ALA A C 1
ATOM 629 O O . ALA A 1 75 ? -6.904 -5.243 13.991 1.00 94.44 75 ALA A O 1
ATOM 630 N N . PRO A 1 76 ? -5.290 -6.745 14.465 1.00 94.44 76 PRO A N 1
ATOM 631 C CA . PRO A 1 76 ? -6.163 -7.910 14.393 1.00 94.44 76 PRO A CA 1
ATOM 632 C C . PRO A 1 76 ? -7.276 -7.842 15.444 1.00 94.44 76 PRO A C 1
ATOM 634 O O . PRO A 1 76 ? -7.127 -7.207 16.490 1.00 94.44 76 PRO A O 1
ATOM 637 N N . VAL A 1 77 ? -8.396 -8.512 15.177 1.00 93.62 77 VAL A N 1
ATOM 638 C CA . VAL A 1 77 ? -9.392 -8.754 16.228 1.00 93.62 77 VAL A CA 1
ATOM 639 C C . VAL A 1 77 ? -8.915 -9.887 17.131 1.00 93.62 77 VAL A C 1
ATOM 641 O O . VAL A 1 77 ? -8.269 -10.824 16.664 1.00 93.62 77 VAL A O 1
ATOM 644 N N . THR A 1 78 ? -9.242 -9.800 18.414 1.00 92.75 78 THR A N 1
ATOM 645 C CA . THR A 1 78 ? -8.912 -10.825 19.406 1.00 92.75 78 THR A CA 1
ATOM 646 C C . THR A 1 78 ? -10.099 -11.767 19.599 1.00 92.75 78 THR A C 1
ATOM 648 O O . THR A 1 78 ? -11.247 -11.313 19.616 1.00 92.75 78 THR A O 1
ATOM 651 N N . ASP A 1 79 ? -9.840 -13.068 19.711 1.00 87.81 79 ASP A N 1
ATOM 652 C CA . ASP A 1 79 ? -10.864 -14.067 20.021 1.00 87.81 79 ASP A CA 1
ATOM 653 C C . ASP A 1 79 ? -11.221 -14.099 21.526 1.00 87.81 79 ASP A C 1
ATOM 655 O O . ASP A 1 79 ? -10.713 -13.316 22.331 1.00 87.81 79 ASP A O 1
ATOM 659 N N . SER A 1 80 ? -12.114 -15.009 21.930 1.00 87.69 80 SER A N 1
ATOM 660 C CA . SER A 1 80 ? -12.496 -15.187 23.341 1.00 87.69 80 SER A CA 1
ATOM 661 C C . SER A 1 80 ? -11.357 -15.683 24.240 1.00 87.69 80 SER A C 1
ATOM 663 O O . SER A 1 80 ? -11.475 -15.601 25.460 1.00 87.69 80 SER A O 1
ATOM 665 N N . ASN A 1 81 ? -10.282 -16.209 23.652 1.00 86.25 81 ASN A N 1
ATOM 666 C CA . ASN A 1 81 ? -9.134 -16.784 24.345 1.00 86.25 81 ASN A CA 1
ATOM 667 C C . ASN A 1 81 ? -7.943 -15.813 24.415 1.00 86.25 81 ASN A C 1
ATOM 669 O O . ASN A 1 81 ? -6.948 -16.131 25.061 1.00 86.25 81 ASN A O 1
ATOM 673 N N . GLY A 1 82 ? -8.041 -14.630 23.799 1.00 86.56 82 GLY A N 1
ATOM 674 C CA . GLY A 1 82 ? -6.960 -13.643 23.767 1.00 86.56 82 GLY A CA 1
ATOM 675 C C . GLY A 1 82 ? -6.042 -13.740 22.543 1.00 86.56 82 GLY A C 1
ATOM 676 O O . GLY A 1 82 ? -5.090 -12.965 22.449 1.00 86.56 82 GLY A O 1
ATOM 677 N N . GLU A 1 83 ? -6.322 -14.632 21.592 1.00 89.75 83 GLU A N 1
ATOM 678 C CA . GLU A 1 83 ? -5.494 -14.856 20.405 1.00 89.75 83 GLU A CA 1
ATOM 679 C C . GLU A 1 83 ? -5.872 -13.912 19.256 1.00 89.75 83 GLU A C 1
ATOM 681 O O . GLU A 1 83 ? -7.040 -13.575 19.037 1.00 89.75 83 GLU A O 1
ATOM 686 N N . SER A 1 84 ? -4.865 -13.469 18.499 1.00 92.12 84 SER A N 1
ATOM 687 C CA . SER A 1 84 ? -5.057 -12.564 17.359 1.00 92.12 84 SER A CA 1
ATOM 688 C C . SER A 1 84 ? -5.525 -13.321 16.119 1.00 92.12 84 SER A C 1
ATOM 690 O O . SER A 1 84 ? -4.817 -14.183 15.602 1.00 92.12 84 SER A O 1
ATOM 692 N N . ILE A 1 85 ? -6.682 -12.942 15.577 1.00 91.62 85 ILE A N 1
ATOM 693 C CA . ILE A 1 85 ? -7.206 -13.502 14.329 1.00 91.62 85 ILE A CA 1
ATOM 694 C C . ILE A 1 85 ? -6.697 -12.660 13.157 1.00 91.62 85 ILE A C 1
ATOM 696 O O . ILE A 1 85 ? -7.175 -11.545 12.921 1.00 91.62 85 ILE A O 1
ATOM 700 N N . LEU A 1 86 ? -5.733 -13.195 12.405 1.00 91.00 86 LEU A N 1
ATOM 701 C CA . LEU A 1 86 ? -5.264 -12.559 11.176 1.00 91.00 86 LEU A CA 1
ATOM 702 C C . LEU A 1 86 ? -6.326 -12.655 10.067 1.00 91.00 86 LEU A C 1
ATOM 704 O O . LEU A 1 86 ? -6.963 -13.702 9.919 1.00 91.00 86 LEU A O 1
ATOM 708 N N . PRO A 1 87 ? -6.514 -11.591 9.265 1.00 90.19 87 PRO A N 1
ATOM 709 C CA . PRO A 1 87 ? -7.377 -11.647 8.094 1.00 90.19 87 PRO A CA 1
ATOM 710 C C . PRO A 1 87 ? -6.945 -12.760 7.125 1.00 90.19 87 PRO A C 1
ATOM 712 O O . PRO A 1 87 ? -5.748 -12.890 6.852 1.00 90.19 87 PRO A O 1
ATOM 715 N N . PRO A 1 88 ? -7.887 -13.542 6.569 1.00 88.88 88 PRO A N 1
ATOM 716 C CA . PRO A 1 88 ? -7.555 -14.535 5.557 1.00 88.88 88 PRO A CA 1
ATOM 717 C C . PRO A 1 88 ? -7.055 -13.848 4.278 1.00 88.88 88 PRO A C 1
ATOM 719 O O . PRO A 1 88 ? -7.606 -12.832 3.851 1.00 88.88 88 PRO A O 1
ATOM 722 N N . LEU A 1 89 ? -6.040 -14.425 3.628 1.00 87.69 89 LEU A N 1
ATOM 723 C CA . LEU A 1 89 ? -5.517 -13.966 2.331 1.00 87.69 89 LEU A CA 1
ATOM 724 C C . LEU A 1 89 ? -6.401 -14.451 1.173 1.00 87.69 89 LEU A C 1
ATOM 726 O O . LEU A 1 89 ? -5.951 -15.122 0.244 1.00 87.69 89 LEU A O 1
ATOM 730 N N . GLU A 1 90 ? -7.686 -14.118 1.241 1.00 92.38 90 GLU A N 1
ATOM 731 C CA . GLU A 1 90 ? -8.669 -14.456 0.220 1.00 92.38 90 GLU A CA 1
ATOM 732 C C . GLU A 1 90 ? -9.069 -13.222 -0.579 1.00 92.38 90 GLU A C 1
ATOM 734 O O . GLU A 1 90 ? -9.369 -12.164 -0.026 1.00 92.38 90 GLU A O 1
ATOM 739 N N . PHE A 1 91 ? -9.118 -13.380 -1.898 1.00 90.06 91 PHE A N 1
ATOM 740 C CA . PHE A 1 91 ? -9.439 -12.305 -2.824 1.00 90.06 91 PHE A CA 1
ATOM 7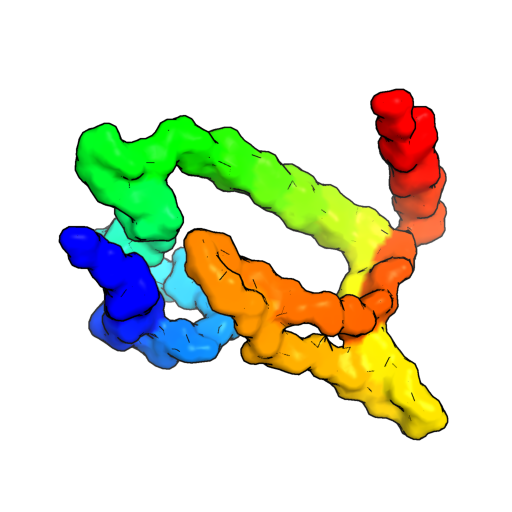41 C C . PHE A 1 91 ? -10.600 -12.706 -3.721 1.00 90.06 91 PHE A C 1
ATOM 743 O O . PHE A 1 91 ? -10.698 -13.863 -4.139 1.00 90.06 91 PHE A O 1
ATOM 750 N N . ASP A 1 92 ? -11.441 -11.735 -4.053 1.00 90.19 92 ASP A N 1
ATOM 751 C CA . ASP A 1 92 ? -12.457 -11.899 -5.081 1.00 90.19 92 ASP A CA 1
ATOM 752 C C . ASP A 1 92 ? -11.817 -11.904 -6.477 1.00 90.19 92 ASP A C 1
ATOM 754 O O . ASP A 1 92 ? -10.791 -11.262 -6.736 1.00 90.19 92 ASP A O 1
ATOM 758 N N . GLY A 1 93 ? -12.426 -12.669 -7.382 1.00 79.19 93 GLY A N 1
ATOM 759 C CA . GLY A 1 93 ? -12.051 -12.715 -8.792 1.00 79.19 93 GLY A CA 1
ATOM 760 C C . GLY A 1 93 ? -12.749 -11.624 -9.605 1.00 79.19 93 GLY A C 1
ATOM 761 O O . GLY A 1 93 ? -13.834 -11.168 -9.256 1.00 79.19 93 GLY A O 1
ATOM 762 N N . GLY A 1 94 ? -12.149 -11.225 -10.726 1.00 81.25 94 GLY A N 1
ATOM 763 C CA . GLY A 1 94 ? -12.740 -10.256 -11.648 1.00 81.25 94 GLY A CA 1
ATOM 764 C C . GLY A 1 94 ? -11.698 -9.366 -12.315 1.00 81.25 94 GLY A C 1
ATOM 765 O O . GLY A 1 94 ? -10.513 -9.688 -12.347 1.00 81.25 94 GLY A O 1
ATOM 766 N N . VAL A 1 95 ? -12.157 -8.232 -12.854 1.00 81.00 95 VAL A N 1
ATOM 767 C CA . VAL A 1 95 ? -11.284 -7.199 -13.448 1.00 81.00 95 VAL A CA 1
ATOM 768 C C . VAL A 1 95 ? -10.408 -6.533 -12.379 1.00 81.00 95 VAL A C 1
ATOM 770 O O . VAL A 1 95 ? -9.267 -6.173 -12.653 1.00 81.00 95 VAL A O 1
ATOM 773 N N . PHE A 1 96 ? -10.927 -6.415 -11.156 1.00 84.38 96 PHE A N 1
ATOM 774 C CA . PHE A 1 96 ? -10.213 -5.904 -9.991 1.00 84.38 96 PHE A CA 1
ATOM 775 C C . PHE A 1 96 ? -10.085 -7.002 -8.939 1.00 84.38 96 PHE A C 1
ATOM 777 O O . PHE A 1 96 ? -11.023 -7.769 -8.726 1.00 84.38 96 PHE A O 1
ATOM 784 N N . ARG A 1 97 ? -8.934 -7.052 -8.268 1.00 87.31 97 ARG A N 1
ATOM 785 C CA . ARG A 1 97 ? -8.655 -8.001 -7.190 1.00 87.31 97 ARG A CA 1
ATOM 786 C C . ARG A 1 97 ? -8.829 -7.290 -5.852 1.00 87.31 97 ARG A C 1
ATOM 788 O O . ARG A 1 97 ? -7.980 -6.487 -5.475 1.00 87.31 97 ARG A O 1
ATOM 795 N N . HIS A 1 98 ? -9.918 -7.582 -5.152 1.00 90.00 98 HIS A N 1
ATOM 796 C CA . HIS A 1 98 ? -10.199 -7.032 -3.825 1.00 90.00 98 HIS A CA 1
ATOM 797 C C . HIS A 1 98 ? -10.070 -8.127 -2.768 1.00 90.00 98 HIS A C 1
ATOM 799 O O . HIS A 1 98 ? -10.421 -9.271 -3.060 1.00 90.00 98 HIS A O 1
ATOM 805 N N . PRO A 1 99 ? -9.575 -7.821 -1.558 1.00 92.31 99 PRO A N 1
ATOM 806 C CA . PRO A 1 99 ? -9.681 -8.756 -0.449 1.00 92.31 99 PRO A CA 1
ATOM 807 C C . PRO A 1 99 ? -11.159 -8.984 -0.117 1.00 92.31 99 PRO A C 1
ATOM 809 O O . PRO A 1 99 ? -11.962 -8.046 -0.163 1.00 92.31 99 PRO A O 1
ATOM 812 N N . LYS A 1 100 ? -11.517 -10.217 0.246 1.00 93.19 100 LYS A N 1
ATOM 813 C CA . LYS A 1 100 ? -12.850 -10.502 0.787 1.00 93.19 100 LYS A CA 1
ATOM 814 C C . LYS A 1 100 ? -13.077 -9.739 2.098 1.00 93.19 100 LYS A C 1
ATOM 816 O O . LYS A 1 100 ? -12.103 -9.417 2.781 1.00 93.19 100 LYS A O 1
ATOM 821 N N . PRO A 1 101 ? -14.335 -9.476 2.501 1.00 93.50 101 PRO A N 1
ATOM 822 C CA . PRO A 1 101 ? -14.620 -8.821 3.774 1.00 93.50 101 PRO A CA 1
ATOM 823 C C . PRO A 1 101 ? -13.946 -9.529 4.959 1.00 93.50 101 PRO A C 1
ATOM 825 O O . PRO A 1 101 ? -14.135 -10.726 5.170 1.00 93.50 101 PRO A O 1
ATOM 828 N N . PHE A 1 102 ? -13.191 -8.773 5.757 1.00 93.12 102 PHE A N 1
ATOM 829 C CA . PHE A 1 102 ? -12.510 -9.254 6.960 1.00 93.12 102 PHE A CA 1
ATOM 830 C C . PHE A 1 102 ? -12.721 -8.287 8.130 1.00 93.12 102 PHE A C 1
ATOM 832 O O . PHE A 1 102 ? -13.106 -7.132 7.945 1.00 93.12 102 PHE A O 1
ATOM 839 N N . LYS A 1 103 ? -12.476 -8.761 9.355 1.00 93.12 103 LYS A N 1
ATOM 840 C CA . LYS A 1 103 ? -12.577 -7.941 10.570 1.00 93.12 103 LYS A CA 1
ATOM 841 C C . LYS A 1 103 ? -11.204 -7.416 10.981 1.00 93.12 103 LYS A C 1
ATOM 843 O O . LYS A 1 103 ? -10.217 -8.142 10.919 1.00 93.12 103 LYS A O 1
ATOM 848 N N . CYS A 1 104 ? -11.163 -6.178 11.457 1.00 94.94 104 CYS A N 1
ATOM 849 C CA . CYS A 1 104 ? -10.004 -5.585 12.115 1.00 94.94 104 CYS A CA 1
ATOM 850 C C . CYS A 1 104 ? -10.464 -4.622 13.216 1.00 94.94 104 CYS A C 1
ATOM 852 O O . CYS A 1 104 ? -11.607 -4.159 13.213 1.00 94.94 104 CYS A O 1
ATOM 854 N N . SER A 1 105 ? -9.577 -4.347 14.167 1.00 95.06 105 SER A N 1
ATOM 855 C CA . SER A 1 105 ? -9.761 -3.309 15.175 1.00 95.06 105 SER A CA 1
ATOM 856 C C . SER A 1 105 ? -9.098 -2.024 14.688 1.00 95.06 105 SER A C 1
ATOM 858 O O . SER A 1 105 ? -7.905 -2.020 14.383 1.00 95.06 105 SER A O 1
ATOM 860 N N . ILE A 1 106 ? -9.869 -0.940 14.608 1.00 95.00 106 ILE A N 1
ATOM 861 C CA . ILE A 1 106 ? -9.383 0.388 14.227 1.00 95.00 106 ILE A CA 1
ATOM 862 C C . ILE A 1 106 ? -9.684 1.333 15.383 1.00 95.00 106 ILE A C 1
ATOM 864 O O . ILE A 1 106 ? -10.840 1.520 15.757 1.00 95.00 106 ILE A O 1
ATOM 868 N N . THR A 1 107 ? -8.643 1.931 15.956 1.00 95.06 107 THR A N 1
ATOM 869 C CA . THR A 1 107 ? -8.766 2.854 17.095 1.00 95.06 107 THR A CA 1
ATOM 870 C C . THR A 1 107 ? -7.965 4.130 16.846 1.00 95.06 107 THR A C 1
ATOM 872 O O . THR A 1 107 ? -6.956 4.076 16.137 1.00 95.06 107 THR A O 1
ATOM 875 N N . PRO A 1 108 ? -8.366 5.291 17.397 1.00 96.12 108 PRO A N 1
ATOM 876 C CA . PRO A 1 108 ? -7.556 6.502 17.308 1.00 96.12 108 PRO A CA 1
ATOM 877 C C . PRO A 1 108 ? -6.163 6.273 17.901 1.00 96.12 108 PRO A C 1
ATOM 879 O O . PRO A 1 108 ? -6.019 5.748 19.006 1.00 96.12 108 PRO A O 1
ATOM 882 N N . ARG A 1 109 ? -5.118 6.698 17.186 1.00 94.12 109 ARG A N 1
ATOM 883 C CA . ARG A 1 109 ? -3.725 6.509 17.610 1.00 94.12 109 ARG A CA 1
ATOM 884 C C . ARG A 1 109 ? -3.396 7.283 18.885 1.00 94.12 109 ARG A C 1
ATOM 886 O O . ARG A 1 109 ? -2.566 6.847 19.681 1.00 94.12 109 ARG A O 1
ATOM 893 N N . ARG A 1 110 ? -4.011 8.456 19.063 1.00 92.62 110 ARG A N 1
ATOM 894 C CA . ARG A 1 110 ? -3.821 9.354 20.212 1.00 92.62 110 ARG A CA 1
ATOM 895 C C . ARG A 1 110 ? -5.121 10.095 20.513 1.00 92.62 110 ARG A C 1
ATOM 897 O O . ARG A 1 110 ? -5.877 10.402 19.596 1.00 92.62 110 ARG A O 1
ATOM 904 N N . LYS A 1 111 ? -5.325 10.477 21.779 1.00 87.06 111 LYS A N 1
ATOM 905 C CA . LYS A 1 111 ? -6.515 11.230 22.225 1.00 87.06 111 LYS A CA 1
ATOM 906 C C . LYS A 1 111 ? -6.718 12.546 21.466 1.00 87.06 111 LYS A C 1
ATOM 908 O O . LYS A 1 111 ? -7.838 12.918 21.159 1.00 87.06 111 LYS A O 1
ATOM 913 N N . ASN A 1 112 ? -5.635 13.249 21.131 1.00 87.25 112 ASN A N 1
ATOM 914 C CA . ASN A 1 112 ? -5.707 14.531 20.427 1.00 87.25 112 ASN A CA 1
ATOM 915 C C . ASN A 1 112 ? -6.043 14.404 18.932 1.00 87.25 112 ASN A C 1
ATOM 917 O O . ASN A 1 112 ? -6.331 15.413 18.299 1.00 87.25 112 ASN A O 1
ATOM 921 N N . VAL A 1 113 ? -5.974 13.198 18.359 1.00 92.31 113 VAL A N 1
ATOM 922 C CA . VAL A 1 113 ? -6.315 12.965 16.947 1.00 92.31 113 VAL A CA 1
ATOM 923 C C . VAL A 1 113 ? -7.795 12.613 16.781 1.00 92.31 113 VAL A C 1
ATOM 925 O O . VAL A 1 113 ? -8.346 12.761 15.697 1.00 92.31 113 VAL A O 1
ATOM 928 N N . GLU A 1 114 ? -8.477 12.225 17.858 1.00 90.12 114 GLU A N 1
ATOM 929 C CA . GLU A 1 114 ? -9.904 11.900 17.835 1.00 90.12 114 GLU A CA 1
ATOM 930 C C . GLU A 1 114 ? -10.767 13.079 17.365 1.00 90.12 114 GLU A C 1
ATOM 932 O O . GLU A 1 114 ? -11.624 12.909 16.499 1.00 90.12 114 GLU A O 1
ATOM 937 N N . SER A 1 115 ? -10.483 14.292 17.848 1.00 89.56 115 SER A N 1
ATOM 938 C CA . SER A 1 115 ? -11.181 15.505 17.407 1.00 89.56 115 SER A CA 1
ATOM 939 C C . SER A 1 115 ? -10.937 15.821 15.929 1.00 89.56 115 SER A C 1
ATOM 941 O O . SER A 1 115 ? -11.858 16.255 15.240 1.00 89.56 115 SER A O 1
ATOM 943 N N . LEU A 1 116 ? -9.728 15.560 15.415 1.00 90.25 116 LEU A N 1
ATOM 944 C CA . LEU A 1 116 ? -9.405 15.721 13.992 1.00 90.25 116 LEU A CA 1
ATOM 945 C C . LEU A 1 116 ? -10.185 14.726 13.128 1.00 90.25 116 LEU A C 1
ATOM 947 O O . LEU A 1 116 ? -10.729 15.111 12.095 1.00 90.25 116 LEU A O 1
ATOM 951 N N . ILE A 1 117 ? -10.276 13.467 13.566 1.00 90.94 117 ILE A N 1
ATOM 952 C CA . ILE A 1 117 ? -11.049 12.426 12.875 1.00 90.94 117 ILE A CA 1
ATOM 953 C C . ILE A 1 117 ? -12.532 12.822 12.824 1.00 90.94 117 ILE A C 1
ATOM 955 O O . ILE A 1 117 ? -13.138 12.796 11.755 1.00 90.94 117 ILE A O 1
ATOM 959 N N . GLN A 1 118 ? -13.109 13.240 13.955 1.00 89.06 118 GLN A N 1
ATOM 960 C CA . GLN A 1 118 ? -14.513 13.663 14.030 1.00 89.06 118 GLN A CA 1
ATOM 961 C C . GLN A 1 118 ? -14.797 14.895 13.159 1.00 89.06 118 GLN A C 1
ATOM 963 O O . GLN A 1 118 ? -15.816 14.938 12.464 1.00 89.06 118 GLN A O 1
ATOM 968 N N . ALA A 1 119 ? -13.886 15.873 13.146 1.00 88.25 119 ALA A N 1
ATOM 969 C CA . ALA A 1 119 ? -13.998 17.048 12.288 1.00 88.25 119 ALA A CA 1
ATOM 970 C C . ALA A 1 119 ? -13.954 16.671 10.798 1.00 88.25 119 ALA A C 1
ATOM 972 O O . ALA A 1 119 ? -14.783 17.151 10.031 1.00 88.25 119 ALA A O 1
ATOM 973 N N . ALA A 1 120 ? -13.050 15.774 10.391 1.00 85.69 120 ALA A N 1
ATOM 974 C CA . ALA A 1 120 ? -12.940 15.331 9.001 1.00 85.69 120 ALA A CA 1
ATOM 975 C C . ALA A 1 120 ? -14.208 14.610 8.506 1.00 85.69 120 ALA A C 1
ATOM 977 O O . ALA A 1 120 ? -14.660 14.856 7.389 1.00 85.69 120 ALA A O 1
ATOM 978 N N . VAL A 1 121 ? -14.820 13.769 9.347 1.00 83.38 121 VAL A N 1
ATOM 979 C CA . VAL A 1 121 ? -16.085 13.090 9.013 1.00 83.38 121 VAL A CA 1
ATOM 980 C C . VAL A 1 121 ? -17.233 14.096 8.891 1.00 83.38 121 VAL A C 1
ATOM 982 O O . VAL A 1 121 ? -18.019 14.015 7.953 1.00 83.38 121 VAL A O 1
ATOM 985 N N . SER A 1 122 ? -17.291 15.087 9.784 1.00 72.50 122 SER A N 1
ATOM 986 C CA . SER A 1 122 ? -18.354 16.106 9.802 1.00 72.50 122 SER A CA 1
ATOM 987 C C . SER A 1 122 ? -18.325 17.058 8.598 1.00 72.50 122 SER A C 1
ATOM 989 O O . SER A 1 122 ? -19.310 17.740 8.334 1.00 72.50 122 SER A O 1
ATOM 991 N N . VAL A 1 123 ? -17.204 17.118 7.872 1.00 58.31 123 VAL A N 1
ATOM 992 C CA . VAL A 1 123 ? -17.026 17.947 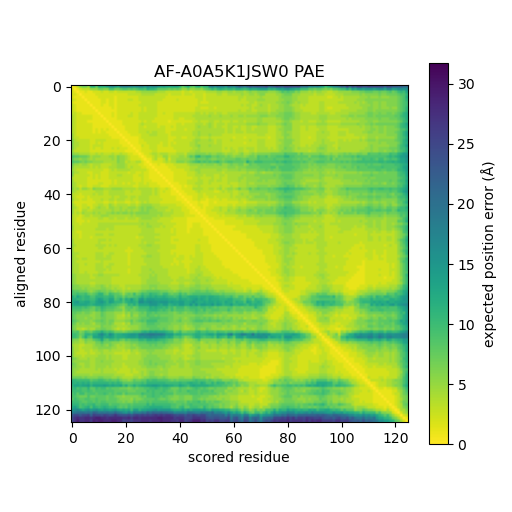6.665 1.00 58.31 123 VAL A CA 1
ATOM 993 C C . VAL A 1 123 ? -17.462 17.210 5.388 1.00 58.31 123 VAL A C 1
ATOM 995 O O . VAL A 1 123 ? -17.565 17.824 4.327 1.00 58.31 123 VAL A O 1
ATOM 998 N N . THR A 1 124 ? -17.777 15.915 5.471 1.00 46.78 124 THR A N 1
ATOM 999 C CA . THR A 1 124 ? -18.309 15.163 4.327 1.00 46.78 124 THR A CA 1
ATOM 1000 C C . THR A 1 124 ? -19.822 15.395 4.233 1.00 46.78 124 THR A C 1
ATOM 1002 O O . THR A 1 124 ? 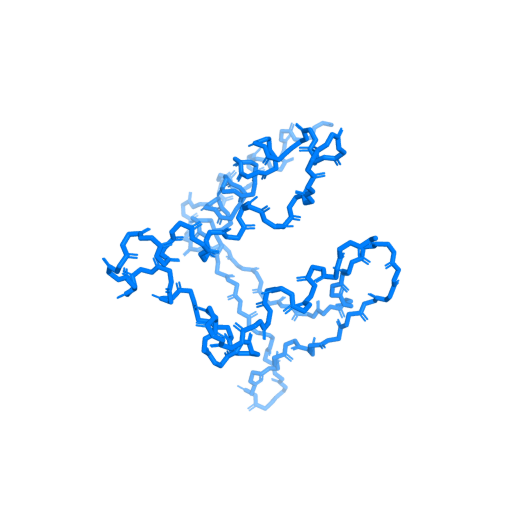-20.599 14.716 4.903 1.00 46.78 124 THR A O 1
ATOM 1005 N N . ILE A 1 125 ? -20.207 16.415 3.456 1.00 39.25 125 ILE A N 1
ATOM 1006 C CA . ILE A 1 125 ? -21.587 16.733 3.039 1.00 39.25 125 ILE A CA 1
ATOM 1007 C C . ILE A 1 125 ? -22.011 15.796 1.907 1.00 39.25 125 ILE A C 1
ATOM 1009 O O . ILE A 1 125 ? -21.185 15.595 0.987 1.00 39.25 125 ILE A O 1
#

Organism: NCBI:txid34458